Protein AF-A0A4V1LYH7-F1 (afdb_monomer_lite)

Foldseek 3Di:
DDKDKAADPPDDFDPDCLRCQPFEEEEAPPDPCPVVCCVVRVRYNYDHDPDDVVQVVCRVVVVGGIYIDDPVVVVVVVD

Structure (mmCIF, N/CA/C/O backbone):
data_AF-A0A4V1LYH7-F1
#
_entry.id   AF-A0A4V1LYH7-F1
#
loop_
_atom_site.group_PDB
_atom_site.id
_atom_site.type_symbol
_atom_site.label_atom_id
_atom_site.label_alt_id
_atom_site.label_comp_id
_atom_site.label_asym_id
_atom_site.label_entity_id
_atom_site.label_seq_id
_atom_site.pdbx_PDB_ins_code
_atom_site.Cartn_x
_atom_site.Cartn_y
_atom_site.Cartn_z
_atom_site.occupancy
_atom_site.B_iso_or_equiv
_atom_site.auth_seq_id
_atom_site.auth_comp_id
_atom_site.auth_asym_id
_atom_site.auth_atom_id
_atom_site.pdbx_PDB_model_num
ATOM 1 N N . ALA A 1 1 ? 9.075 13.305 0.850 1.00 77.06 1 ALA A N 1
ATOM 2 C CA . ALA A 1 1 ? 7.914 13.265 -0.066 1.00 77.06 1 ALA A CA 1
ATOM 3 C C . ALA A 1 1 ? 6.699 12.747 0.699 1.00 77.06 1 ALA A C 1
ATOM 5 O O . ALA A 1 1 ? 6.901 11.902 1.567 1.00 77.06 1 ALA A O 1
ATOM 6 N N . PRO A 1 2 ? 5.478 13.239 0.428 1.00 89.94 2 PRO A N 1
ATOM 7 C CA . PRO A 1 2 ? 4.280 12.768 1.120 1.00 89.94 2 PRO A CA 1
ATOM 8 C C . PRO A 1 2 ? 4.017 11.286 0.819 1.00 89.94 2 PRO A C 1
ATOM 10 O O . PRO A 1 2 ? 4.201 10.838 -0.320 1.00 89.94 2 PRO A O 1
ATOM 13 N N . LEU A 1 3 ? 3.605 10.541 1.849 1.00 92.06 3 LEU A N 1
ATOM 14 C CA . LEU A 1 3 ? 3.096 9.179 1.703 1.00 92.06 3 LEU A CA 1
ATOM 15 C C . LEU A 1 3 ? 1.712 9.214 1.058 1.00 92.06 3 LEU A C 1
ATOM 17 O O . LEU A 1 3 ? 0.900 10.084 1.360 1.00 92.06 3 LEU A O 1
ATOM 21 N N . VAL A 1 4 ? 1.456 8.250 0.186 1.00 93.31 4 VAL A N 1
ATOM 22 C CA . VAL A 1 4 ? 0.181 8.071 -0.506 1.00 93.31 4 VAL A CA 1
ATOM 23 C C . VAL A 1 4 ? -0.190 6.593 -0.521 1.00 93.31 4 VAL A C 1
ATOM 25 O O . VAL A 1 4 ? 0.689 5.726 -0.519 1.00 93.31 4 VAL A O 1
ATOM 28 N N . LEU A 1 5 ? -1.490 6.315 -0.569 1.00 94.25 5 LEU A N 1
ATOM 29 C CA . LEU A 1 5 ? -2.035 4.990 -0.839 1.00 94.25 5 LEU A CA 1
ATOM 30 C C . LEU A 1 5 ? -2.584 4.974 -2.267 1.00 94.25 5 LEU A C 1
ATOM 32 O O . LEU A 1 5 ? -3.458 5.767 -2.603 1.00 94.25 5 LEU A O 1
ATOM 36 N N . VAL A 1 6 ? -2.079 4.070 -3.103 1.00 95.19 6 VAL A N 1
ATOM 37 C CA . VAL A 1 6 ? -2.576 3.872 -4.468 1.00 95.19 6 VAL A CA 1
ATOM 38 C C . VAL A 1 6 ? -3.574 2.721 -4.470 1.00 95.19 6 VAL A C 1
ATOM 40 O O . VAL A 1 6 ? -3.230 1.616 -4.055 1.00 95.19 6 VAL A O 1
ATOM 43 N N . THR A 1 7 ? -4.790 2.971 -4.946 1.00 95.75 7 THR A N 1
ATOM 44 C CA . THR A 1 7 ? -5.896 2.002 -5.003 1.00 95.75 7 THR A CA 1
ATOM 45 C C . THR A 1 7 ? -6.507 1.942 -6.410 1.00 95.75 7 THR A C 1
ATOM 47 O O . THR A 1 7 ? -6.086 2.655 -7.325 1.00 95.75 7 THR A O 1
ATOM 50 N N . LYS A 1 8 ? -7.521 1.089 -6.609 1.00 93.94 8 LYS A N 1
ATOM 51 C CA . LYS A 1 8 ? -8.377 1.152 -7.807 1.00 93.94 8 LYS A CA 1
ATOM 52 C C . LYS A 1 8 ? -9.235 2.427 -7.788 1.00 93.94 8 LYS A C 1
ATOM 54 O O . LYS A 1 8 ? -9.621 2.903 -6.730 1.00 93.94 8 LYS A O 1
ATOM 59 N N . ARG A 1 9 ? -9.624 2.938 -8.963 1.00 89.44 9 ARG A N 1
ATOM 60 C CA . ARG A 1 9 ? -10.438 4.171 -9.076 1.00 89.44 9 ARG A CA 1
ATOM 61 C C . ARG A 1 9 ? -11.782 4.118 -8.336 1.00 89.44 9 ARG A C 1
ATOM 63 O O . ARG A 1 9 ? -12.215 5.132 -7.810 1.00 89.44 9 ARG A O 1
ATOM 70 N N . ASN A 1 10 ? -12.418 2.949 -8.286 1.00 87.12 10 ASN A N 1
ATOM 71 C CA . ASN A 1 10 ? -13.788 2.797 -7.781 1.00 87.12 10 ASN A CA 1
ATOM 72 C C . ASN A 1 10 ? -13.838 2.152 -6.390 1.00 87.12 10 ASN A C 1
ATOM 74 O O . ASN A 1 10 ? -14.785 1.432 -6.084 1.00 87.12 10 ASN A O 1
ATOM 78 N N . VAL A 1 11 ? -12.808 2.355 -5.563 1.00 86.00 11 VAL A N 1
ATOM 79 C CA . VAL A 1 11 ? -12.872 1.970 -4.149 1.00 86.00 11 VAL A CA 1
ATOM 80 C C . VAL A 1 11 ? -12.979 3.214 -3.284 1.00 86.00 11 VAL A C 1
ATOM 82 O O . VAL A 1 11 ? -12.225 4.169 -3.447 1.00 86.00 11 VAL A O 1
ATOM 85 N N . SER A 1 12 ? -13.932 3.184 -2.361 1.00 82.44 12 SER A N 1
ATOM 86 C CA . SER A 1 12 ? -14.041 4.156 -1.285 1.00 82.44 12 SER A CA 1
ATOM 87 C C . SER A 1 12 ? -13.558 3.499 -0.002 1.00 82.44 12 SER A C 1
ATOM 89 O O . SER A 1 12 ? -13.820 2.322 0.254 1.00 82.44 12 SER A O 1
ATOM 91 N N . PHE A 1 13 ? -12.820 4.266 0.778 1.00 81.56 13 PHE A N 1
ATOM 92 C CA . PHE A 1 13 ? -12.530 3.981 2.168 1.00 81.56 13 PHE A CA 1
ATOM 93 C C . PHE A 1 13 ? -12.680 5.287 2.943 1.00 81.56 13 PHE A C 1
ATOM 95 O O . PHE A 1 13 ? -12.827 6.351 2.332 1.00 81.56 13 PHE A O 1
ATOM 102 N N . GLY A 1 14 ? -12.710 5.201 4.271 1.00 78.00 14 GLY A N 1
ATOM 103 C CA . GLY A 1 14 ? -12.763 6.390 5.111 1.00 78.00 14 GLY A CA 1
ATOM 104 C C . GLY A 1 14 ? -11.505 7.257 4.978 1.00 78.00 14 GLY A C 1
ATOM 105 O O . GLY A 1 14 ? -10.645 7.046 4.122 1.00 78.00 14 GLY A O 1
ATOM 106 N N . SER A 1 15 ? -11.399 8.281 5.816 1.00 79.00 15 SER A N 1
ATOM 107 C CA . SER A 1 15 ? -10.283 9.230 5.762 1.00 79.00 15 SER A CA 1
ATOM 108 C C . SER A 1 15 ? -8.983 8.700 6.382 1.00 79.00 15 SER A C 1
ATOM 110 O O . SER A 1 15 ? -7.962 9.379 6.281 1.00 79.00 15 SER A O 1
ATOM 112 N N . ASP A 1 16 ? -8.995 7.522 7.020 1.00 81.81 16 ASP A N 1
ATOM 113 C CA . ASP A 1 16 ? -7.844 6.966 7.736 1.00 81.81 16 ASP A CA 1
ATOM 114 C C . ASP A 1 16 ? -7.518 5.530 7.277 1.00 81.81 16 ASP A C 1
ATOM 116 O O . ASP A 1 16 ? -8.388 4.730 6.937 1.00 81.81 16 ASP A O 1
ATOM 120 N N . LEU A 1 17 ? -6.231 5.170 7.305 1.00 84.25 17 LEU A N 1
ATOM 121 C CA . LEU A 1 17 ? -5.783 3.790 7.114 1.00 84.25 17 LEU A CA 1
ATOM 122 C C . LEU A 1 17 ? -6.324 2.851 8.202 1.00 84.25 17 LEU A C 1
ATOM 124 O O . LEU A 1 17 ? -6.428 1.653 7.962 1.00 84.25 17 LEU A O 1
ATOM 128 N N . GLN A 1 18 ? -6.690 3.362 9.377 1.00 84.00 18 GLN A N 1
ATOM 129 C CA . GLN A 1 18 ? -7.358 2.581 10.422 1.00 84.00 18 GLN A CA 1
ATOM 130 C C . GLN A 1 18 ? -8.692 1.97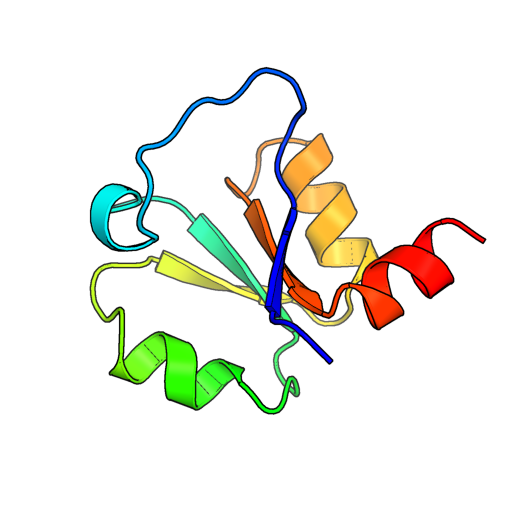8 9.953 1.00 84.00 18 GLN A C 1
ATOM 132 O O . GLN A 1 18 ? -9.057 0.893 10.407 1.00 84.00 18 GLN A O 1
ATOM 137 N N . ASP A 1 19 ? -9.367 2.620 8.995 1.00 86.56 19 ASP A N 1
ATOM 138 C CA . ASP A 1 19 ? -10.623 2.136 8.408 1.00 86.56 19 ASP A CA 1
ATOM 139 C C . ASP A 1 19 ? -10.403 0.934 7.473 1.00 86.56 19 ASP A C 1
ATOM 141 O O . ASP A 1 19 ? -11.346 0.248 7.079 1.00 86.56 19 ASP A O 1
ATOM 145 N N . LEU A 1 20 ? -9.146 0.647 7.118 1.00 88.94 20 LEU A N 1
ATOM 146 C CA . LEU A 1 20 ? -8.742 -0.452 6.241 1.00 88.94 20 LEU A CA 1
ATOM 147 C C . LEU A 1 20 ? -8.404 -1.726 7.019 1.00 88.94 20 LEU A C 1
ATOM 149 O O . LEU A 1 20 ? -7.572 -2.527 6.584 1.00 88.94 20 LEU A O 1
ATOM 153 N N . LYS A 1 21 ? -9.055 -1.927 8.167 1.00 84.19 21 LYS A N 1
ATOM 154 C CA . LYS A 1 21 ? -8.949 -3.167 8.933 1.00 84.19 21 LYS A CA 1
ATOM 155 C C . LYS A 1 21 ? -9.220 -4.370 8.019 1.00 84.19 21 LYS A C 1
ATOM 157 O O . LYS A 1 21 ? -10.123 -4.337 7.181 1.00 84.19 21 LYS A O 1
ATOM 162 N N . ASP A 1 22 ? -8.390 -5.403 8.149 1.00 85.62 22 ASP A N 1
ATOM 163 C CA . ASP A 1 22 ? -8.465 -6.645 7.366 1.00 85.62 22 ASP A CA 1
ATOM 164 C C . ASP A 1 22 ? -8.250 -6.460 5.845 1.00 85.62 22 ASP A C 1
ATOM 166 O O . ASP A 1 22 ? -8.505 -7.366 5.046 1.00 85.62 22 ASP A O 1
ATOM 170 N N . LYS A 1 23 ? -7.773 -5.287 5.400 1.00 91.56 23 LYS A N 1
ATOM 171 C CA . LYS A 1 23 ? -7.351 -5.073 4.013 1.00 91.56 23 LYS A CA 1
ATOM 172 C C . LYS A 1 23 ? -5.864 -5.353 3.854 1.00 91.56 23 LYS A C 1
ATOM 174 O O . LYS A 1 23 ? -5.031 -4.913 4.644 1.00 91.56 23 LYS A O 1
ATOM 179 N N . LYS A 1 24 ? -5.542 -6.016 2.743 1.00 95.94 24 LYS A N 1
ATOM 180 C CA . LYS A 1 24 ? -4.168 -6.255 2.303 1.00 95.94 24 LYS A CA 1
ATOM 181 C C . LYS A 1 24 ? -3.561 -4.982 1.741 1.00 95.94 24 LYS A C 1
ATOM 183 O O . LYS A 1 24 ? -4.037 -4.482 0.721 1.00 95.94 24 LYS A O 1
ATOM 188 N N . ILE A 1 25 ? -2.507 -4.483 2.373 1.00 96.50 25 ILE A N 1
ATOM 189 C CA . ILE A 1 25 ? -1.802 -3.269 1.965 1.00 96.50 25 ILE A CA 1
ATOM 190 C C . ILE A 1 25 ? -0.379 -3.626 1.548 1.00 96.50 25 ILE A C 1
ATOM 192 O O . ILE A 1 25 ? 0.406 -4.151 2.331 1.00 96.50 25 ILE A O 1
ATOM 196 N N . GLY A 1 26 ? -0.043 -3.334 0.298 1.00 97.50 26 GLY A N 1
ATOM 197 C CA . GLY A 1 26 ? 1.281 -3.558 -0.260 1.00 97.50 26 GLY A CA 1
ATOM 198 C C . GLY A 1 26 ? 2.277 -2.506 0.204 1.00 97.50 26 GLY A C 1
ATOM 199 O O . GLY A 1 26 ? 1.996 -1.306 0.135 1.00 97.50 26 GLY A O 1
ATOM 200 N N . ILE A 1 27 ? 3.465 -2.938 0.627 1.00 97.06 27 ILE A N 1
ATOM 201 C CA . ILE A 1 27 ? 4.602 -2.062 0.939 1.00 97.06 27 ILE A CA 1
ATOM 202 C C . ILE A 1 27 ? 5.876 -2.709 0.400 1.00 97.06 27 ILE A C 1
ATOM 204 O O . ILE A 1 27 ? 6.058 -3.917 0.518 1.00 97.06 27 ILE A O 1
ATOM 208 N N . GLN A 1 28 ? 6.767 -1.936 -0.231 1.00 96.38 28 GLN A N 1
ATOM 209 C CA . GLN A 1 28 ? 8.036 -2.518 -0.679 1.00 96.38 28 GLN A CA 1
ATOM 210 C C . GLN A 1 28 ? 8.843 -2.961 0.547 1.00 96.38 28 GLN A C 1
ATOM 212 O O . GLN A 1 28 ? 8.981 -2.186 1.494 1.00 96.38 28 GLN A O 1
ATOM 217 N N . LYS A 1 29 ? 9.405 -4.175 0.519 1.00 94.06 29 LYS A N 1
ATOM 218 C CA . LYS A 1 29 ? 10.113 -4.762 1.672 1.00 94.06 29 LYS A CA 1
ATOM 219 C C . LYS A 1 29 ? 11.156 -3.808 2.267 1.00 94.06 29 LYS A C 1
ATOM 221 O O . LYS A 1 29 ? 11.181 -3.600 3.474 1.00 94.06 29 LYS A O 1
ATOM 226 N N . ASN A 1 30 ? 11.930 -3.155 1.400 1.00 91.19 30 ASN A N 1
ATOM 227 C CA . ASN A 1 30 ? 13.015 -2.242 1.774 1.00 91.19 30 ASN A CA 1
ATOM 228 C C . ASN A 1 30 ? 12.581 -0.763 1.820 1.00 91.19 30 ASN A C 1
ATOM 230 O O . ASN A 1 30 ? 13.420 0.135 1.779 1.00 91.19 30 ASN A O 1
ATOM 234 N N . PHE A 1 31 ? 11.276 -0.478 1.839 1.00 92.56 31 PHE A N 1
ATOM 235 C CA . PHE A 1 31 ? 10.784 0.891 1.951 1.00 92.56 31 PHE A CA 1
ATOM 236 C C . PHE A 1 31 ? 11.031 1.430 3.358 1.00 92.56 31 PHE A C 1
ATOM 238 O O . PHE A 1 31 ? 10.644 0.796 4.338 1.00 92.56 31 PHE A O 1
ATOM 245 N N . ALA A 1 32 ? 11.589 2.639 3.454 1.00 90.56 32 ALA A N 1
ATOM 246 C CA . ALA A 1 32 ? 11.949 3.266 4.728 1.00 90.56 32 ALA A CA 1
ATOM 247 C C . ALA A 1 32 ? 10.786 3.350 5.739 1.00 90.56 32 ALA A C 1
ATOM 249 O O . ALA A 1 32 ? 11.014 3.359 6.944 1.00 90.56 32 ALA A O 1
ATOM 250 N N . TYR A 1 33 ? 9.536 3.383 5.264 1.00 91.50 33 TYR A N 1
ATOM 251 C CA . TYR A 1 33 ? 8.351 3.486 6.119 1.00 91.50 33 TYR A CA 1
ATOM 252 C C . TYR A 1 33 ? 7.688 2.145 6.456 1.00 91.50 33 TYR A C 1
ATOM 254 O O . TYR A 1 33 ? 6.695 2.155 7.177 1.00 91.50 33 TYR A O 1
ATOM 262 N N . ASN A 1 34 ? 8.187 1.003 5.964 1.00 93.19 34 ASN A N 1
ATOM 263 C CA . ASN A 1 34 ? 7.531 -0.296 6.164 1.00 93.19 34 ASN A CA 1
ATOM 264 C C . ASN A 1 34 ? 7.352 -0.617 7.657 1.00 93.19 34 ASN A C 1
ATOM 266 O O . ASN A 1 34 ? 6.234 -0.826 8.129 1.00 93.19 34 ASN A O 1
ATOM 270 N N . GLU A 1 35 ? 8.435 -0.541 8.430 1.00 92.56 35 GLU A N 1
ATOM 271 C CA . GLU A 1 35 ? 8.390 -0.814 9.867 1.00 92.56 35 GLU A CA 1
ATOM 272 C C . GLU A 1 35 ? 7.530 0.205 10.633 1.00 92.56 35 GLU A C 1
ATOM 274 O O . GLU A 1 35 ? 6.738 -0.169 11.498 1.00 92.56 35 GLU A O 1
ATOM 279 N N . ILE A 1 36 ? 7.627 1.491 10.277 1.00 93.44 36 ILE A N 1
ATOM 280 C CA . ILE A 1 36 ? 6.839 2.564 10.902 1.00 93.44 36 ILE A CA 1
ATOM 281 C C . ILE A 1 36 ? 5.340 2.328 10.682 1.00 93.44 36 ILE A C 1
ATOM 283 O O . ILE A 1 36 ? 4.552 2.462 11.617 1.00 93.44 36 ILE A O 1
ATOM 287 N N . ILE A 1 37 ? 4.938 1.951 9.465 1.00 92.75 37 ILE A N 1
ATOM 288 C CA . ILE A 1 37 ? 3.536 1.690 9.125 1.00 92.75 37 ILE A CA 1
ATOM 289 C C . ILE A 1 37 ? 3.017 0.465 9.878 1.00 92.75 37 ILE A C 1
ATOM 291 O O . ILE A 1 37 ? 1.937 0.544 10.457 1.00 92.75 37 ILE A O 1
ATOM 295 N N . ARG A 1 38 ? 3.793 -0.624 9.951 1.00 93.31 38 ARG A N 1
ATOM 296 C CA . ARG A 1 38 ? 3.422 -1.826 10.721 1.00 93.31 38 ARG A CA 1
ATOM 297 C C . ARG A 1 38 ? 3.198 -1.520 12.200 1.00 93.31 38 ARG A C 1
ATOM 299 O O . ARG A 1 38 ? 2.241 -2.010 12.787 1.00 93.31 38 ARG A O 1
ATOM 306 N N . ARG A 1 39 ? 4.057 -0.686 12.795 1.00 93.94 39 ARG A N 1
ATOM 307 C CA . ARG A 1 39 ? 3.934 -0.276 14.202 1.00 93.94 39 ARG A CA 1
ATOM 308 C C . ARG A 1 39 ? 2.740 0.650 14.438 1.00 93.94 39 ARG A C 1
ATOM 310 O O . ARG A 1 39 ? 2.060 0.510 15.446 1.00 93.94 39 ARG A O 1
ATOM 317 N N . LYS A 1 40 ? 2.493 1.601 13.530 1.00 92.00 40 LYS A N 1
ATOM 318 C CA . LYS A 1 40 ? 1.421 2.599 13.679 1.00 92.00 40 LYS A CA 1
ATOM 319 C C . LYS A 1 40 ? 0.034 2.036 13.362 1.00 92.00 40 LYS A C 1
ATOM 321 O O . LYS A 1 40 ? -0.942 2.462 13.970 1.00 92.00 40 LYS A O 1
ATOM 326 N N . TYR A 1 41 ? -0.049 1.087 12.435 1.00 91.19 41 TYR A N 1
ATOM 327 C CA . TYR A 1 41 ? -1.299 0.483 11.983 1.00 91.19 41 TYR A CA 1
ATOM 328 C C . TYR A 1 41 ? -1.220 -1.050 12.075 1.00 91.19 41 TYR A C 1
ATOM 330 O O . TYR A 1 41 ? -1.227 -1.734 11.050 1.00 91.19 41 TYR A O 1
ATOM 338 N N . PRO A 1 42 ? -1.156 -1.615 13.296 1.00 90.44 42 PRO A N 1
ATOM 339 C CA . PRO A 1 42 ? -0.990 -3.058 13.502 1.00 90.44 42 PRO A CA 1
ATOM 340 C C . PRO A 1 42 ? -2.183 -3.892 13.006 1.00 90.44 42 PRO A C 1
ATOM 342 O O . PRO A 1 42 ? -2.063 -5.100 12.844 1.00 90.44 42 PRO A O 1
ATOM 345 N N . ASN A 1 43 ? -3.322 -3.245 12.744 1.00 88.31 43 ASN A N 1
ATOM 346 C CA . ASN A 1 43 ? -4.542 -3.875 12.237 1.00 88.31 43 ASN A CA 1
ATOM 347 C C . ASN A 1 43 ? -4.557 -4.043 10.705 1.00 88.31 43 ASN A C 1
ATOM 349 O O . ASN A 1 43 ? -5.518 -4.591 10.163 1.00 88.31 43 ASN A O 1
ATOM 353 N N . LEU A 1 44 ? -3.541 -3.534 9.998 1.00 91.94 44 LEU A N 1
ATOM 354 C CA . LEU A 1 44 ? -3.399 -3.719 8.556 1.00 91.94 44 LE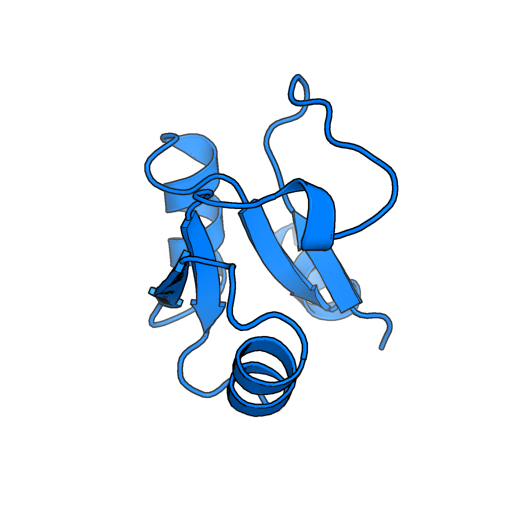U A CA 1
ATOM 355 C C . LEU A 1 44 ? -2.702 -5.041 8.247 1.00 91.94 44 LEU A C 1
ATOM 357 O O . LEU A 1 44 ? -1.659 -5.361 8.821 1.00 91.94 44 LEU A O 1
ATOM 361 N N . GLU A 1 45 ? -3.202 -5.757 7.244 1.00 94.62 45 GLU A N 1
ATOM 362 C CA . GLU A 1 45 ? -2.487 -6.901 6.691 1.00 94.62 45 GLU A CA 1
ATOM 363 C C . GLU A 1 45 ? -1.435 -6.395 5.695 1.00 94.62 45 GLU A C 1
ATOM 365 O O . GLU A 1 45 ? -1.724 -6.140 4.524 1.00 94.62 45 GLU A O 1
ATOM 370 N N . ILE A 1 46 ? -0.197 -6.197 6.156 1.00 95.31 46 ILE A N 1
ATOM 371 C CA . ILE A 1 46 ? 0.876 -5.706 5.284 1.00 95.31 46 ILE A CA 1
ATOM 372 C C . ILE A 1 46 ? 1.471 -6.846 4.452 1.00 95.31 46 ILE A C 1
ATOM 374 O O . ILE A 1 46 ? 2.075 -7.781 4.986 1.00 95.31 46 ILE A O 1
ATOM 378 N N . VAL A 1 47 ? 1.380 -6.698 3.132 1.00 97.12 47 VAL A N 1
ATOM 379 C CA . VAL A 1 47 ? 1.980 -7.583 2.133 1.00 97.12 47 VAL A CA 1
ATOM 380 C C . VAL A 1 47 ? 3.275 -6.952 1.630 1.00 97.12 47 VAL A C 1
ATOM 382 O O . VAL A 1 47 ? 3.255 -5.922 0.954 1.00 97.12 47 VAL A O 1
ATOM 385 N N . ASP A 1 48 ? 4.413 -7.577 1.929 1.00 97.25 48 ASP A N 1
ATOM 386 C CA . ASP A 1 48 ? 5.683 -7.126 1.365 1.00 97.25 48 ASP A CA 1
ATOM 387 C C . ASP A 1 48 ? 5.729 -7.426 -0.141 1.00 97.25 48 ASP A C 1
ATOM 389 O O . ASP A 1 48 ? 5.432 -8.537 -0.587 1.00 97.25 48 ASP A O 1
ATOM 393 N N . VAL A 1 49 ? 6.126 -6.432 -0.933 1.00 96.81 49 VAL A N 1
ATOM 394 C CA . VAL A 1 49 ? 6.380 -6.572 -2.375 1.00 96.81 49 VAL A CA 1
ATOM 395 C C . VAL A 1 49 ? 7.848 -6.290 -2.678 1.00 96.81 49 VAL A C 1
ATOM 397 O O . VAL A 1 49 ? 8.500 -5.509 -1.978 1.00 96.81 49 VAL A O 1
ATOM 400 N N . ALA A 1 50 ? 8.396 -6.900 -3.727 1.00 95.19 50 ALA A N 1
ATOM 401 C CA . ALA A 1 50 ? 9.799 -6.704 -4.087 1.00 95.19 50 ALA A CA 1
ATOM 402 C C . ALA A 1 50 ? 10.056 -5.287 -4.626 1.00 95.19 50 ALA A C 1
ATOM 404 O O . ALA A 1 50 ? 11.112 -4.702 -4.397 1.00 95.19 50 ALA A O 1
ATOM 405 N N . HIS A 1 51 ? 9.075 -4.707 -5.323 1.00 93.56 51 HIS A N 1
ATOM 406 C CA . HIS A 1 51 ? 9.199 -3.418 -6.006 1.00 93.56 51 HIS A CA 1
ATOM 407 C C . HIS A 1 51 ? 7.834 -2.782 -6.306 1.00 93.56 51 HIS A C 1
ATOM 409 O O . HIS A 1 51 ? 6.819 -3.473 -6.375 1.00 93.56 51 HIS A O 1
ATOM 415 N N . LEU A 1 52 ? 7.803 -1.454 -6.499 1.00 94.75 52 LEU A N 1
ATOM 416 C CA . LEU A 1 52 ? 6.560 -0.688 -6.658 1.00 94.75 52 LEU A CA 1
ATOM 417 C C . LEU A 1 52 ? 5.681 -1.216 -7.801 1.00 94.75 52 LEU A C 1
ATOM 419 O O . LEU A 1 52 ? 4.476 -1.362 -7.627 1.00 94.75 52 LEU A O 1
ATOM 423 N N . ARG A 1 53 ? 6.278 -1.557 -8.950 1.00 95.25 53 ARG A N 1
ATOM 424 C CA . ARG A 1 53 ? 5.536 -2.050 -10.121 1.00 95.25 53 ARG A CA 1
ATOM 425 C C . ARG A 1 53 ? 4.777 -3.350 -9.838 1.00 95.25 53 ARG A C 1
ATOM 427 O O . ARG A 1 53 ? 3.680 -3.530 -10.354 1.00 95.25 53 ARG A O 1
ATOM 434 N N . GLU A 1 54 ? 5.327 -4.242 -9.016 1.0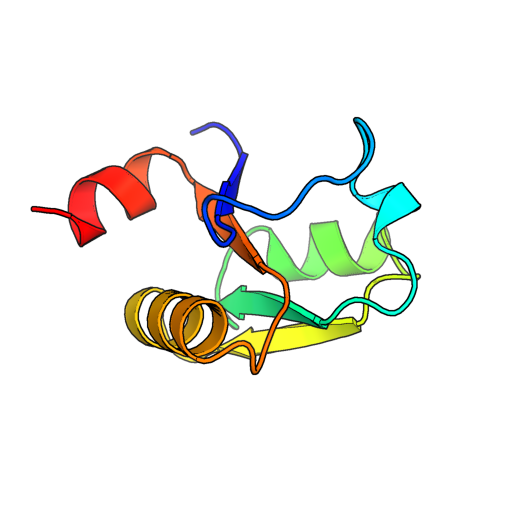0 96.50 54 GLU A N 1
ATOM 435 C CA . GLU A 1 54 ? 4.613 -5.444 -8.567 1.00 96.50 54 GLU A CA 1
ATOM 436 C C . GLU A 1 54 ? 3.421 -5.079 -7.686 1.00 96.50 54 GLU A C 1
ATOM 438 O O . GLU A 1 54 ? 2.321 -5.559 -7.938 1.00 96.50 54 GLU A O 1
ATOM 443 N N . GLY A 1 55 ? 3.617 -4.191 -6.708 1.00 97.31 55 GLY A N 1
ATOM 444 C CA . GLY A 1 55 ? 2.534 -3.706 -5.853 1.00 97.31 55 GLY A CA 1
ATOM 445 C C . GLY A 1 55 ? 1.378 -3.105 -6.652 1.00 97.31 55 GLY A C 1
ATOM 446 O O . GLY A 1 55 ? 0.227 -3.484 -6.455 1.00 97.31 55 GLY A O 1
ATOM 447 N N . LEU A 1 56 ? 1.680 -2.247 -7.630 1.00 96.44 56 LEU A N 1
ATOM 448 C CA . LEU A 1 56 ? 0.670 -1.655 -8.513 1.00 96.44 56 LEU A CA 1
ATOM 449 C C . LEU A 1 56 ? -0.083 -2.711 -9.341 1.00 96.44 56 LEU A C 1
ATOM 451 O O . LEU A 1 56 ? -1.306 -2.646 -9.432 1.00 96.44 56 LEU A O 1
ATOM 455 N N . LYS A 1 57 ? 0.611 -3.726 -9.877 1.00 96.94 57 LYS A N 1
ATOM 456 C CA . LYS A 1 57 ? -0.035 -4.851 -10.583 1.00 96.94 57 LYS A CA 1
ATOM 457 C C . LYS A 1 57 ? -0.943 -5.670 -9.661 1.00 96.94 57 LYS A C 1
ATOM 459 O O . LYS A 1 57 ? -2.021 -6.084 -10.079 1.00 96.94 57 LYS A O 1
ATOM 464 N N . LYS A 1 58 ? -0.542 -5.895 -8.407 1.00 97.88 58 LYS A N 1
ATOM 465 C CA . LYS A 1 58 ? -1.380 -6.585 -7.412 1.00 97.88 58 LYS A CA 1
ATOM 466 C C . LYS A 1 58 ? -2.641 -5.784 -7.083 1.00 97.88 58 LYS A C 1
ATOM 468 O O . LYS A 1 58 ? -3.717 -6.373 -6.991 1.00 97.88 58 LYS A O 1
ATOM 473 N N . VAL A 1 59 ? -2.533 -4.454 -6.973 1.00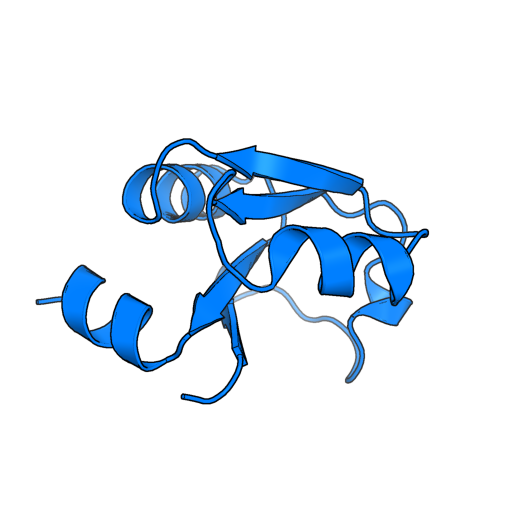 97.25 59 VAL A N 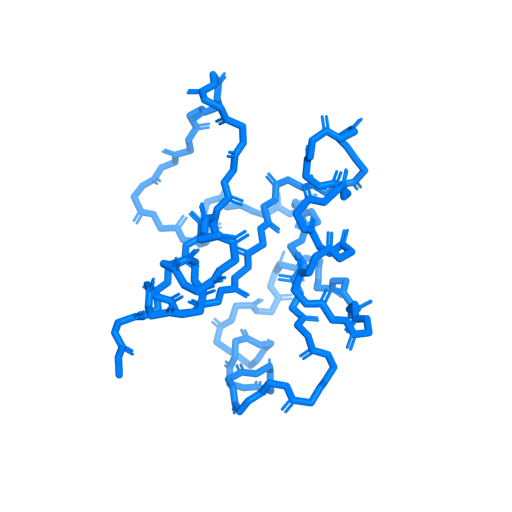1
ATOM 474 C CA . VAL A 1 59 ? -3.695 -3.557 -6.824 1.00 97.25 59 VAL A CA 1
ATOM 475 C C . VAL A 1 59 ? -4.613 -3.677 -8.035 1.00 97.25 59 VAL A C 1
ATOM 477 O O . VAL A 1 59 ? -5.807 -3.895 -7.868 1.00 97.25 59 VAL A O 1
ATOM 480 N N . GLU A 1 60 ? -4.076 -3.592 -9.252 1.00 95.88 60 GLU A N 1
ATOM 481 C CA . GLU A 1 60 ? -4.845 -3.709 -10.498 1.00 95.88 60 GLU A CA 1
ATOM 482 C C . GLU A 1 60 ? -5.623 -5.035 -10.573 1.00 95.88 60 GLU A C 1
ATOM 484 O O . GLU A 1 60 ? -6.827 -5.048 -10.849 1.00 95.88 60 GLU A O 1
ATOM 489 N N . ARG A 1 61 ? -4.978 -6.146 -10.209 1.00 96.94 61 ARG A N 1
ATOM 490 C CA . ARG A 1 61 ? -5.594 -7.482 -10.161 1.00 96.94 61 ARG A CA 1
ATOM 491 C C . ARG A 1 61 ? -6.561 -7.679 -8.995 1.00 96.94 61 ARG A C 1
ATOM 493 O O . ARG A 1 61 ? -7.394 -8.573 -9.046 1.00 96.94 61 ARG A O 1
ATOM 500 N N . GLY A 1 62 ? -6.522 -6.816 -7.981 1.00 95.88 62 GLY A N 1
ATOM 501 C CA . GLY A 1 62 ? -7.338 -6.944 -6.769 1.00 95.88 62 GLY A CA 1
ATOM 502 C C . GLY A 1 62 ? -6.807 -7.970 -5.765 1.00 95.88 62 GLY A C 1
ATOM 503 O O . GLY A 1 62 ? -7.540 -8.367 -4.868 1.00 95.88 62 GLY A O 1
ATOM 504 N N . GLU A 1 63 ? -5.546 -8.387 -5.898 1.00 97.31 63 GLU A N 1
ATOM 505 C CA . GLU A 1 63 ? -4.870 -9.274 -4.940 1.00 97.31 63 GLU A CA 1
ATOM 506 C C . GLU A 1 63 ? -4.579 -8.553 -3.611 1.00 97.31 63 GLU A C 1
ATOM 508 O O . GLU A 1 63 ? -4.549 -9.174 -2.548 1.00 97.31 63 GLU A O 1
ATOM 513 N N . ILE A 1 64 ? -4.378 -7.231 -3.676 1.00 97.38 64 ILE A N 1
ATOM 514 C CA . ILE A 1 64 ? -4.254 -6.335 -2.523 1.00 97.38 64 ILE A CA 1
ATOM 515 C C . ILE A 1 64 ? -5.169 -5.121 -2.709 1.00 97.38 64 ILE A C 1
ATOM 517 O O . ILE A 1 64 ? -5.490 -4.737 -3.835 1.00 97.38 64 ILE A O 1
ATOM 521 N N . PHE A 1 65 ? -5.587 -4.505 -1.605 1.00 96.06 65 PHE A N 1
ATOM 522 C CA . PHE A 1 65 ? -6.481 -3.347 -1.617 1.00 96.06 65 PHE A CA 1
ATOM 523 C C . PHE A 1 65 ? -5.781 -2.081 -2.120 1.00 96.06 65 PHE A C 1
ATOM 525 O O . PHE A 1 65 ? -6.337 -1.329 -2.923 1.00 96.06 65 PHE A O 1
ATOM 532 N N . GLY A 1 66 ? -4.553 -1.851 -1.657 1.00 96.00 66 GLY A N 1
ATOM 533 C CA . GLY A 1 66 ? -3.786 -0.672 -2.027 1.00 96.00 66 GLY A CA 1
ATOM 534 C C . GLY A 1 66 ? -2.294 -0.837 -1.789 1.00 96.00 66 GLY A C 1
ATOM 535 O O . GLY A 1 66 ? -1.865 -1.744 -1.083 1.00 96.00 66 GLY A O 1
ATOM 536 N N . GLN A 1 67 ? -1.506 0.050 -2.386 1.00 97.00 67 GLN A N 1
ATOM 537 C CA . GLN A 1 67 ? -0.051 0.093 -2.271 1.00 97.00 67 GLN A CA 1
ATOM 538 C C . GLN A 1 67 ? 0.369 1.406 -1.613 1.00 97.00 67 GLN A C 1
ATOM 540 O O . GLN A 1 67 ? 0.114 2.478 -2.165 1.00 97.00 67 GLN A O 1
ATOM 545 N N . VAL A 1 68 ? 1.052 1.339 -0.469 1.00 95.94 68 VAL A N 1
ATOM 546 C CA . VAL A 1 68 ? 1.650 2.531 0.145 1.00 95.94 68 VAL A CA 1
ATOM 547 C C . VAL A 1 68 ? 2.989 2.825 -0.517 1.00 95.94 68 VAL A C 1
ATOM 549 O O . VAL A 1 68 ? 3.829 1.940 -0.705 1.00 95.94 68 VAL A O 1
ATOM 552 N N . THR A 1 69 ? 3.192 4.082 -0.893 1.00 95.00 69 THR A N 1
ATOM 553 C CA . THR A 1 69 ? 4.459 4.590 -1.426 1.00 95.00 69 THR A CA 1
ATOM 554 C C . THR A 1 69 ? 4.513 6.113 -1.273 1.00 95.00 69 THR A C 1
ATOM 556 O O . THR A 1 69 ? 3.735 6.688 -0.515 1.00 95.00 69 THR A O 1
ATOM 559 N N . THR A 1 70 ? 5.431 6.789 -1.960 1.00 94.50 70 THR A N 1
ATOM 560 C CA . THR A 1 70 ? 5.457 8.257 -2.031 1.00 94.50 70 THR A CA 1
ATOM 561 C C . THR A 1 70 ? 4.877 8.760 -3.346 1.00 94.50 70 THR A C 1
ATOM 563 O O . THR A 1 70 ? 4.982 8.084 -4.369 1.00 94.50 70 THR A O 1
ATOM 566 N N . HIS A 1 71 ? 4.333 9.980 -3.350 1.00 92.19 71 HIS A N 1
ATOM 567 C CA . HIS A 1 71 ? 3.860 10.616 -4.586 1.00 92.19 71 HIS A CA 1
ATOM 568 C C . HIS A 1 71 ? 4.948 10.667 -5.679 1.00 92.19 71 HIS A C 1
ATOM 570 O O . HIS A 1 71 ? 4.667 10.412 -6.846 1.00 92.19 71 HIS A O 1
ATOM 576 N N . LEU A 1 72 ? 6.208 10.901 -5.286 1.00 91.31 72 LEU A N 1
ATOM 577 C CA . LEU A 1 72 ? 7.357 10.907 -6.196 1.00 91.31 72 LEU A CA 1
ATOM 578 C C . LEU A 1 72 ? 7.551 9.550 -6.887 1.00 91.31 72 LEU A C 1
ATOM 580 O O . LEU A 1 72 ? 7.725 9.495 -8.099 1.00 91.31 72 LEU A O 1
ATOM 584 N N . ASN A 1 73 ? 7.474 8.451 -6.134 1.00 91.56 73 ASN A N 1
ATOM 585 C CA . ASN A 1 73 ? 7.623 7.115 -6.710 1.00 91.56 73 ASN A CA 1
ATOM 586 C C . ASN A 1 73 ? 6.484 6.779 -7.680 1.00 91.56 73 ASN A C 1
ATOM 588 O O . ASN A 1 73 ? 6.718 6.088 -8.668 1.00 91.56 73 ASN A O 1
ATOM 592 N N . VAL A 1 74 ? 5.266 7.266 -7.413 1.00 91.31 74 VAL A N 1
ATOM 593 C CA . VAL A 1 74 ? 4.142 7.124 -8.350 1.00 91.31 74 VAL A CA 1
ATOM 594 C C . VAL A 1 74 ? 4.436 7.882 -9.637 1.00 91.31 74 VAL A C 1
ATOM 596 O O . VAL A 1 74 ? 4.312 7.286 -10.699 1.00 91.31 74 VAL A O 1
ATOM 599 N N . ALA A 1 75 ? 4.881 9.140 -9.545 1.00 89.75 75 ALA A N 1
ATOM 600 C CA . ALA A 1 75 ? 5.231 9.955 -10.707 1.00 89.75 75 ALA A CA 1
ATOM 601 C C . ALA A 1 75 ? 6.288 9.272 -11.593 1.00 89.75 75 ALA A C 1
ATOM 603 O O . ALA A 1 75 ? 6.100 9.189 -12.800 1.00 89.75 75 ALA A O 1
ATOM 604 N N . TYR A 1 76 ? 7.339 8.696 -11.000 1.00 88.88 76 TYR A N 1
ATOM 605 C CA . TYR A 1 76 ? 8.338 7.917 -11.744 1.00 88.88 76 TYR A CA 1
ATOM 606 C C . TYR A 1 76 ? 7.794 6.613 -12.340 1.00 88.88 76 TYR A C 1
ATOM 608 O O . TYR A 1 76 ? 8.307 6.137 -13.344 1.00 88.88 76 TYR A O 1
ATOM 616 N N . ALA A 1 77 ? 6.789 5.994 -11.719 1.00 87.19 77 ALA A N 1
ATOM 617 C CA . ALA A 1 77 ? 6.231 4.731 -12.198 1.00 87.19 77 ALA A CA 1
ATOM 618 C C . ALA A 1 77 ? 5.272 4.894 -13.389 1.00 87.19 77 ALA A C 1
ATOM 620 O O . ALA A 1 77 ? 5.034 3.908 -14.093 1.00 87.19 77 ALA A O 1
ATOM 621 N N . VAL A 1 78 ? 4.709 6.095 -13.574 1.00 81.62 78 VAL A N 1
ATOM 622 C CA . VAL A 1 78 ? 3.807 6.445 -14.689 1.00 81.62 78 VAL A CA 1
ATOM 623 C C . VAL A 1 78 ? 4.506 7.158 -15.851 1.00 81.62 78 VAL A C 1
ATOM 625 O O . VAL A 1 78 ? 3.844 7.437 -16.848 1.00 81.62 78 VAL A O 1
ATOM 628 N N . GLN A 1 79 ? 5.803 7.452 -15.722 1.00 72.81 79 GLN A N 1
ATOM 629 C CA . GLN A 1 79 ? 6.650 7.898 -16.832 1.00 72.81 79 GLN A CA 1
ATOM 630 C C . GLN A 1 79 ? 6.975 6.755 -17.797 1.00 72.81 79 GLN A C 1
ATOM 632 O O . GLN A 1 79 ? 7.030 5.581 -17.352 1.00 72.81 79 GLN A O 1
#

Radius of gyration: 11.55 Å; chains: 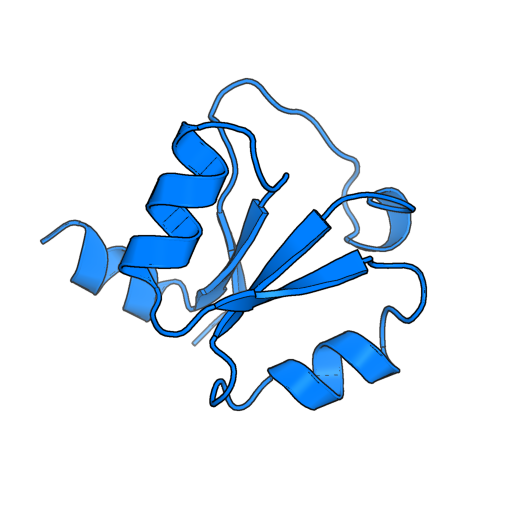1; bounding box: 27×22×31 Å

Sequence (79 aa):
APLVLVTKRNVSFGSDLQDLKDKKIGIQKNFAYNEIIRRKYPNLEIVDVAHLREGLKKVERGEIFGQVTTHLNVAYAVQ

Secondary structure (DSSP, 8-state):
--EEEEE-TT----SSGGGGTT-EEEEETT-TTHHHHHHH-TTSEEEEESSHHHHHHHHHHTSSSEEEEEHHHHHHH--

pLDDT: mean 91.71, std 5.51, range [72.81, 97.88]